Protein AF-A0AAP3EL13-F1 (afdb_monomer_lite)

Foldseek 3Di:
DDDDDDDDPPPCPVVVVVVVCVVQDVVQEDEDALVLQVDLASVLVNPNHPYYDHPPYDDDDDPSPSVCCVVVVHDDHHDYPPDDGDD

Structure (mmCIF, N/CA/C/O backbone):
data_AF-A0AAP3EL13-F1
#
_entry.id   AF-A0AAP3EL13-F1
#
loop_
_atom_site.group_PDB
_atom_site.id
_atom_site.type_symbol
_atom_site.label_atom_id
_atom_site.label_alt_id
_atom_site.label_comp_id
_atom_site.label_asym_id
_atom_site.label_entity_id
_atom_site.label_seq_id
_atom_site.pdbx_PDB_ins_code
_atom_site.Cartn_x
_atom_site.Cartn_y
_atom_site.Cartn_z
_atom_site.occupancy
_atom_site.B_iso_or_equiv
_atom_site.auth_seq_id
_atom_site.auth_comp_id
_atom_site.auth_asym_id
_atom_site.auth_atom_id
_atom_site.pdbx_PDB_model_num
ATOM 1 N N . LEU A 1 1 ? 3.947 -6.840 6.438 1.00 85.94 1 LEU A N 1
ATOM 2 C CA . LEU A 1 1 ? 4.985 -7.218 5.446 1.00 85.94 1 LEU A CA 1
ATOM 3 C C . LEU A 1 1 ? 5.082 -6.117 4.393 1.00 85.94 1 LEU A C 1
ATOM 5 O O . LEU A 1 1 ? 4.040 -5.643 3.962 1.00 85.94 1 LEU A O 1
ATOM 9 N N . PHE A 1 2 ? 6.291 -5.727 3.976 1.00 91.88 2 PHE A N 1
ATOM 10 C CA . PHE A 1 2 ? 6.534 -4.767 2.889 1.00 91.88 2 PHE A CA 1
ATOM 11 C C . PHE A 1 2 ? 7.549 -5.336 1.904 1.00 91.88 2 PHE A C 1
ATOM 13 O O . PHE A 1 2 ? 8.547 -5.915 2.331 1.00 91.88 2 PHE A O 1
ATOM 20 N N . LEU A 1 3 ? 7.293 -5.170 0.607 1.00 91.88 3 LEU A N 1
ATOM 21 C CA . LEU A 1 3 ? 8.179 -5.618 -0.462 1.00 91.88 3 LEU A CA 1
ATOM 22 C C . LEU A 1 3 ? 8.409 -4.463 -1.436 1.00 91.88 3 LEU A C 1
ATOM 24 O O . LEU A 1 3 ? 7.510 -4.093 -2.189 1.00 91.88 3 LEU A O 1
ATOM 28 N N . GLU A 1 4 ? 9.622 -3.919 -1.434 1.00 91.00 4 GLU A N 1
ATOM 29 C CA . GLU A 1 4 ? 10.061 -2.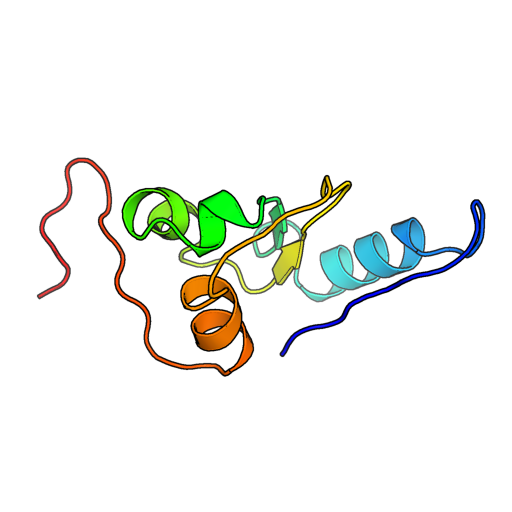962 -2.444 1.00 91.00 4 GLU A CA 1
ATOM 30 C C . GLU A 1 4 ? 10.724 -3.722 -3.595 1.00 91.00 4 GLU A C 1
ATOM 32 O O . GLU A 1 4 ? 11.793 -4.314 -3.441 1.00 91.00 4 GLU A O 1
ATOM 37 N N . VAL A 1 5 ? 10.076 -3.736 -4.759 1.00 91.00 5 VAL A N 1
ATOM 38 C CA . VAL A 1 5 ? 10.589 -4.433 -5.941 1.00 91.00 5 VAL A CA 1
ATOM 39 C C . VAL A 1 5 ? 11.176 -3.410 -6.907 1.00 91.00 5 VAL A C 1
ATOM 41 O O . VAL A 1 5 ? 10.447 -2.704 -7.601 1.00 91.00 5 VAL A O 1
ATOM 44 N 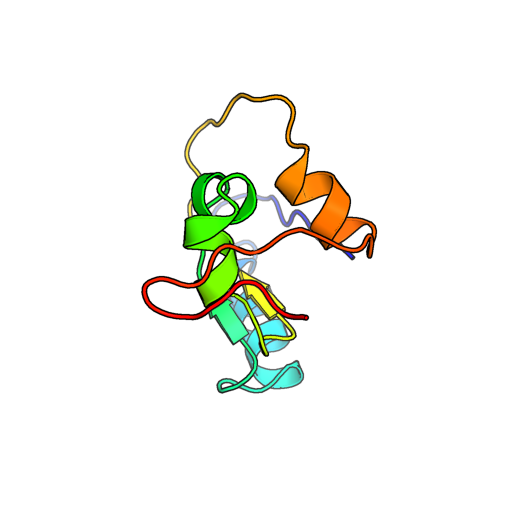N . THR A 1 6 ? 12.504 -3.346 -6.982 1.00 89.88 6 THR A N 1
ATOM 45 C CA . THR A 1 6 ? 13.238 -2.409 -7.846 1.00 89.88 6 THR A CA 1
ATOM 46 C C . THR A 1 6 ? 13.969 -3.135 -8.976 1.00 89.88 6 THR A C 1
ATOM 48 O O . THR A 1 6 ? 14.241 -4.333 -8.912 1.00 89.88 6 THR A O 1
ATOM 51 N N . GLY A 1 7 ? 14.246 -2.427 -10.074 1.00 90.44 7 GLY A N 1
ATOM 52 C CA . GLY A 1 7 ? 15.015 -2.971 -11.195 1.00 90.44 7 GLY A CA 1
ATOM 53 C C . GLY A 1 7 ? 14.775 -2.238 -12.520 1.00 90.44 7 GLY A C 1
ATOM 54 O O . GLY A 1 7 ? 13.827 -1.454 -12.618 1.00 90.44 7 GLY A O 1
ATOM 55 N N . PRO A 1 8 ? 15.584 -2.506 -13.560 1.00 92.06 8 PRO A N 1
ATOM 56 C CA . PRO A 1 8 ? 15.440 -1.894 -14.884 1.00 92.06 8 PRO A CA 1
ATOM 57 C C . PRO A 1 8 ? 14.084 -2.170 -15.556 1.00 92.06 8 PRO A C 1
ATOM 59 O O . PRO A 1 8 ? 13.349 -3.085 -15.173 1.00 92.06 8 PRO A O 1
ATOM 62 N N . GLY A 1 9 ? 13.737 -1.395 -16.586 1.00 90.94 9 GLY A N 1
ATOM 63 C CA . GLY A 1 9 ? 12.580 -1.692 -17.440 1.00 90.94 9 GLY A CA 1
ATOM 64 C C . GLY A 1 9 ? 12.656 -3.113 -18.016 1.00 90.94 9 GLY A C 1
ATOM 65 O O . GLY A 1 9 ? 13.737 -3.589 -18.347 1.00 90.94 9 GLY A O 1
ATOM 66 N N . GLY A 1 10 ? 11.521 -3.814 -18.086 1.00 91.44 10 GLY A N 1
ATOM 67 C CA . GLY A 1 10 ? 11.468 -5.196 -18.586 1.00 91.44 10 GLY A CA 1
ATOM 68 C C . GLY A 1 10 ? 11.899 -6.284 -17.592 1.00 91.44 10 GLY A C 1
ATOM 69 O O . GLY A 1 10 ? 11.858 -7.458 -17.936 1.00 91.44 10 GLY A O 1
ATOM 70 N N . SER A 1 11 ? 12.242 -5.945 -16.343 1.00 92.50 11 SER A N 1
ATOM 71 C CA . SER A 1 11 ? 12.675 -6.925 -15.329 1.00 92.50 11 SER A CA 1
ATOM 72 C C . SER A 1 11 ? 11.547 -7.758 -14.688 1.00 92.50 11 SER A C 1
ATOM 74 O O . SER A 1 11 ? 11.778 -8.421 -13.684 1.00 92.50 11 SER A O 1
ATOM 76 N N . GLY A 1 12 ? 10.312 -7.683 -15.199 1.00 92.50 12 GLY A N 1
ATOM 77 C CA . GLY A 1 12 ? 9.181 -8.477 -14.696 1.00 92.50 12 GLY A CA 1
ATOM 78 C C . GLY A 1 12 ? 8.506 -7.974 -13.410 1.00 92.50 12 GLY A C 1
ATOM 79 O O . GLY A 1 12 ? 7.676 -8.683 -12.856 1.00 92.50 12 GLY A O 1
ATOM 80 N N . LYS A 1 13 ? 8.794 -6.753 -12.934 1.00 93.44 13 LYS A N 1
ATOM 81 C CA . LYS A 1 13 ? 8.176 -6.189 -11.708 1.00 93.44 13 LYS A CA 1
ATOM 82 C C . LYS A 1 13 ? 6.650 -6.154 -11.767 1.00 93.44 13 LYS A C 1
ATOM 84 O O . LYS A 1 13 ? 5.988 -6.540 -10.810 1.00 93.44 13 LYS A O 1
ATOM 89 N N . SER A 1 14 ? 6.104 -5.721 -12.903 1.00 92.12 14 SER A N 1
ATOM 90 C CA . SER A 1 14 ? 4.656 -5.668 -13.110 1.00 92.12 14 SER A CA 1
ATOM 91 C C . SER A 1 14 ? 4.038 -7.065 -13.076 1.00 92.12 14 SER A C 1
ATOM 93 O O . SER A 1 14 ? 2.997 -7.240 -12.459 1.00 92.12 14 SER A O 1
ATOM 95 N N . ILE A 1 15 ? 4.732 -8.065 -13.634 1.00 95.25 15 ILE A N 1
ATOM 96 C CA . ILE A 1 15 ? 4.305 -9.470 -13.590 1.00 95.25 15 ILE A CA 1
ATOM 97 C C . ILE A 1 15 ? 4.313 -9.998 -12.153 1.00 95.25 15 ILE A C 1
ATOM 99 O O . ILE A 1 15 ? 3.376 -10.671 -11.744 1.00 95.25 15 ILE A O 1
ATOM 103 N N . LEU A 1 16 ? 5.327 -9.661 -11.349 1.00 94.69 16 LEU A N 1
ATOM 104 C CA . LEU A 1 16 ? 5.343 -10.024 -9.929 1.00 94.69 16 LEU A CA 1
ATOM 105 C C . LEU A 1 16 ? 4.151 -9.408 -9.184 1.00 94.69 16 LEU A C 1
ATOM 107 O O . LEU A 1 16 ? 3.474 -10.111 -8.436 1.00 94.69 16 LEU A O 1
ATOM 111 N N . ALA A 1 17 ? 3.872 -8.120 -9.401 1.00 93.56 17 ALA A N 1
ATOM 112 C CA . ALA A 1 17 ? 2.729 -7.447 -8.785 1.00 93.56 17 ALA A CA 1
ATOM 113 C C . ALA A 1 17 ? 1.384 -8.058 -9.220 1.00 93.56 17 ALA A C 1
ATOM 115 O O . ALA A 1 17 ? 0.455 -8.153 -8.417 1.00 93.56 17 ALA A O 1
ATOM 116 N N . GLU A 1 18 ? 1.283 -8.499 -10.472 1.00 94.94 18 GLU A N 1
ATOM 117 C CA . GLU A 1 18 ? 0.112 -9.188 -11.013 1.00 94.94 18 GLU A CA 1
ATOM 118 C C . GLU A 1 18 ? -0.072 -10.575 -10.384 1.00 94.94 18 GLU A C 1
ATOM 120 O O . GLU A 1 18 ? -1.146 -10.869 -9.869 1.00 94.94 18 GLU A O 1
ATOM 125 N N . ILE A 1 19 ? 0.99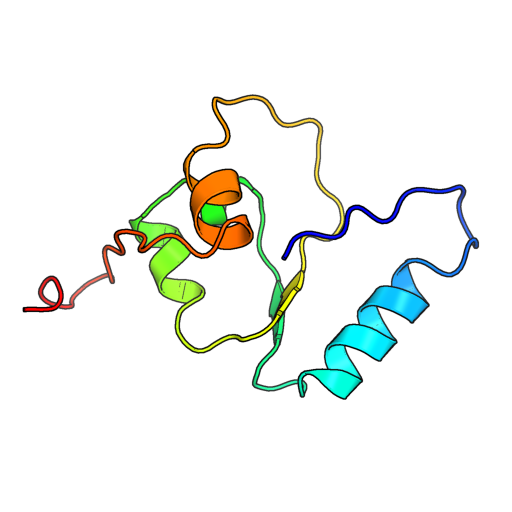2 -11.379 -10.287 1.00 96.06 19 ILE A N 1
ATOM 126 C CA . ILE A 1 19 ? 0.955 -12.677 -9.595 1.00 96.06 19 ILE A CA 1
ATOM 127 C C . ILE A 1 19 ? 0.556 -12.496 -8.125 1.00 96.06 19 ILE A C 1
ATOM 129 O O . ILE A 1 19 ? -0.285 -13.236 -7.621 1.00 96.06 19 ILE A O 1
ATOM 133 N N . ALA A 1 20 ? 1.111 -11.497 -7.432 1.00 95.81 20 ALA A N 1
ATOM 134 C CA . ALA A 1 20 ? 0.732 -11.199 -6.052 1.00 95.81 20 ALA A CA 1
ATOM 135 C C . ALA A 1 20 ? -0.759 -10.837 -5.933 1.00 95.81 20 ALA A C 1
ATOM 137 O O . ALA A 1 20 ? -1.426 -11.288 -5.004 1.00 95.81 20 ALA A O 1
ATOM 138 N N . THR A 1 21 ? -1.289 -10.077 -6.898 1.00 96.44 21 THR A N 1
ATOM 139 C CA . THR A 1 21 ? -2.719 -9.732 -6.980 1.00 96.44 21 THR A CA 1
ATOM 140 C C . THR A 1 21 ? -3.575 -10.983 -7.163 1.00 96.44 21 THR A C 1
ATOM 142 O O . THR A 1 21 ? -4.538 -11.173 -6.428 1.00 96.44 21 THR A O 1
ATOM 145 N N . MET A 1 22 ? -3.189 -11.881 -8.074 1.00 96.69 22 MET A N 1
ATOM 146 C CA . MET A 1 22 ? -3.895 -13.148 -8.292 1.00 96.69 22 MET A CA 1
ATOM 147 C C . MET A 1 22 ? -3.902 -14.036 -7.043 1.00 96.69 22 MET A C 1
ATOM 149 O O . MET A 1 22 ? -4.909 -14.672 -6.748 1.00 96.69 22 MET A O 1
ATOM 153 N N . LEU A 1 23 ? -2.790 -14.079 -6.302 1.00 96.56 23 LEU A N 1
ATOM 154 C CA . LEU A 1 23 ? -2.679 -14.873 -5.076 1.00 96.56 23 LEU A CA 1
ATOM 155 C C . LEU A 1 23 ? -3.496 -14.290 -3.916 1.00 96.56 23 LEU A C 1
ATOM 157 O O . LEU A 1 23 ? -4.065 -15.051 -3.139 1.00 96.56 23 LEU A O 1
ATOM 161 N N . ALA A 1 24 ? -3.555 -12.962 -3.792 1.00 95.62 24 ALA A N 1
ATOM 162 C CA . ALA A 1 24 ? -4.389 -12.288 -2.796 1.00 95.62 24 ALA A CA 1
ATOM 163 C C . ALA A 1 24 ? -5.891 -12.374 -3.139 1.00 95.62 24 ALA A C 1
ATOM 165 O O . ALA A 1 24 ? -6.739 -12.394 -2.244 1.00 95.62 24 ALA A O 1
ATOM 166 N N . GLY A 1 25 ? -6.209 -12.460 -4.433 1.00 96.94 25 GLY A N 1
ATOM 167 C CA . GLY A 1 25 ? -7.547 -12.295 -4.987 1.00 96.94 25 GLY A CA 1
ATOM 168 C C . GLY A 1 25 ? -7.788 -10.839 -5.383 1.00 96.94 25 GLY A C 1
ATOM 169 O O . GLY A 1 25 ? -7.444 -9.926 -4.633 1.00 96.94 25 GLY A O 1
ATOM 170 N N . GLU A 1 26 ? -8.388 -10.622 -6.557 1.00 93.38 26 GLU A N 1
ATOM 171 C CA . GLU A 1 26 ? -8.612 -9.276 -7.107 1.00 93.38 26 GLU A CA 1
ATOM 172 C C . GLU A 1 26 ? -9.449 -8.398 -6.167 1.00 93.38 26 GLU A C 1
ATOM 174 O O . GLU A 1 26 ? -9.098 -7.243 -5.942 1.00 93.38 26 GLU A O 1
ATOM 179 N N . ASP A 1 27 ? -10.470 -8.972 -5.524 1.00 94.69 27 ASP A N 1
ATOM 180 C CA . ASP A 1 27 ? -11.326 -8.266 -4.561 1.00 94.69 27 ASP A CA 1
ATOM 181 C C . ASP A 1 27 ? -10.616 -7.931 -3.236 1.00 94.69 27 ASP A C 1
ATOM 183 O O . ASP A 1 27 ? -11.066 -7.066 -2.489 1.00 94.69 27 ASP A O 1
ATOM 187 N N . ASN A 1 28 ? -9.491 -8.592 -2.938 1.00 95.62 28 ASN A N 1
ATOM 188 C CA . ASN A 1 28 ? -8.697 -8.357 -1.729 1.00 95.62 28 ASN A CA 1
ATOM 189 C C . ASN A 1 28 ? -7.431 -7.536 -2.007 1.00 95.62 28 ASN A C 1
ATOM 191 O O . ASN A 1 28 ? -6.589 -7.398 -1.108 1.00 95.62 28 ASN A O 1
ATOM 195 N N . ALA A 1 29 ? -7.282 -6.998 -3.219 1.00 96.44 29 ALA A N 1
ATOM 196 C CA . ALA A 1 29 ? -6.158 -6.171 -3.624 1.00 96.44 29 ALA A CA 1
ATOM 197 C C . ALA A 1 29 ? -6.614 -4.760 -4.015 1.00 96.44 29 ALA A C 1
ATOM 199 O O . ALA A 1 29 ? -7.595 -4.576 -4.728 1.00 96.44 29 ALA A O 1
ATOM 200 N N . THR A 1 30 ? -5.860 -3.747 -3.595 1.00 96.31 30 THR A N 1
ATOM 201 C CA . THR A 1 30 ? -6.122 -2.349 -3.960 1.00 96.31 30 THR A CA 1
ATOM 202 C C . THR A 1 30 ? -4.836 -1.613 -4.320 1.00 96.31 30 THR A C 1
ATOM 204 O O . THR A 1 30 ? -3.736 -2.068 -4.000 1.00 96.31 30 THR A O 1
ATOM 207 N N . SER A 1 31 ? -4.965 -0.477 -5.007 1.00 95.06 31 SER A N 1
ATOM 208 C CA . SER A 1 31 ? -3.849 0.428 -5.306 1.00 95.06 31 SER A CA 1
ATOM 209 C C . SER A 1 31 ? -3.963 1.704 -4.480 1.00 95.06 31 SER A C 1
ATOM 211 O O . SER A 1 31 ? -5.060 2.221 -4.287 1.00 95.06 31 SER A O 1
ATOM 213 N N . ALA A 1 32 ? -2.831 2.219 -4.014 1.00 94.69 32 ALA A N 1
ATOM 214 C CA . ALA A 1 32 ? -2.757 3.422 -3.195 1.00 94.69 32 ALA A CA 1
ATOM 215 C C . ALA A 1 32 ? -1.460 4.198 -3.471 1.00 94.69 32 ALA A C 1
ATOM 217 O O . ALA A 1 32 ? -0.575 3.716 -4.182 1.00 94.69 32 ALA A O 1
ATOM 218 N N . THR A 1 33 ? -1.337 5.386 -2.884 1.00 93.12 33 THR A N 1
ATOM 219 C CA . THR A 1 33 ? -0.067 6.121 -2.800 1.00 93.12 33 THR A CA 1
ATOM 220 C C . THR A 1 33 ? 0.453 6.129 -1.365 1.00 93.12 33 THR A C 1
ATOM 222 O O . THR A 1 33 ? -0.252 5.721 -0.435 1.00 93.12 33 THR A O 1
ATOM 225 N N . ILE A 1 34 ? 1.690 6.590 -1.158 1.00 92.31 34 ILE A N 1
ATOM 226 C CA . ILE A 1 34 ? 2.227 6.755 0.200 1.00 92.31 34 ILE A CA 1
ATOM 227 C C . ILE A 1 34 ? 1.369 7.747 1.006 1.00 92.31 34 ILE A C 1
ATOM 229 O O . ILE A 1 34 ? 1.088 7.496 2.174 1.00 92.31 34 ILE A O 1
ATOM 233 N N . GLU A 1 35 ? 0.857 8.815 0.393 1.00 91.81 35 GLU A N 1
ATOM 234 C CA . GLU A 1 35 ? -0.024 9.791 1.054 1.00 91.81 35 GLU A CA 1
ATOM 235 C C . GLU A 1 35 ? -1.300 9.143 1.607 1.00 91.81 35 GLU A C 1
ATOM 237 O O . GLU A 1 35 ? -1.695 9.428 2.742 1.00 91.81 35 GLU A O 1
ATOM 242 N N . THR A 1 36 ? -1.887 8.204 0.858 1.00 93.62 36 THR A N 1
ATOM 243 C CA . THR A 1 36 ? -3.052 7.431 1.309 1.00 93.62 36 THR A CA 1
ATOM 244 C C . THR A 1 36 ? -2.745 6.637 2.580 1.00 93.62 36 THR A C 1
ATOM 246 O O . THR A 1 36 ? -3.601 6.507 3.454 1.00 93.62 36 THR A O 1
ATOM 249 N N . LEU A 1 37 ? -1.520 6.117 2.713 1.00 93.25 37 LEU A N 1
ATOM 250 C CA . LEU A 1 37 ? -1.088 5.378 3.901 1.00 93.25 37 LEU A CA 1
ATOM 251 C C . LEU A 1 37 ? -0.828 6.294 5.095 1.00 93.25 37 LEU A C 1
ATOM 253 O O . LEU A 1 37 ? -1.052 5.875 6.232 1.00 93.25 37 LEU A O 1
ATOM 257 N N . GLU A 1 38 ? -0.379 7.525 4.867 1.00 92.88 38 GLU A N 1
ATOM 258 C CA . GLU A 1 38 ? -0.050 8.486 5.925 1.00 92.88 38 GLU A CA 1
ATOM 259 C C . GLU A 1 38 ? -1.282 9.217 6.479 1.00 92.88 38 GLU A C 1
ATOM 261 O O . GLU A 1 38 ? -1.330 9.532 7.667 1.00 92.88 38 GLU A O 1
ATOM 266 N N . SER A 1 39 ? -2.316 9.427 5.664 1.00 92.81 39 SER A N 1
ATOM 267 C CA . SER A 1 39 ? -3.556 10.094 6.073 1.00 92.81 39 SER A CA 1
ATOM 268 C C . SER A 1 39 ? -4.552 9.107 6.705 1.00 92.81 39 SER A C 1
ATOM 270 O O . SER A 1 39 ? -5.073 8.249 5.995 1.00 92.81 39 SER A O 1
ATOM 272 N N . PRO A 1 40 ? -4.925 9.228 8.002 1.00 91.81 40 PRO A N 1
ATOM 273 C CA . PRO A 1 40 ? -5.914 8.337 8.631 1.00 91.81 40 PRO A CA 1
ATOM 274 C C . PRO A 1 40 ? -7.261 8.307 7.900 1.00 91.81 40 PRO A C 1
ATOM 276 O O . PRO A 1 40 ? -7.964 7.296 7.895 1.00 91.81 40 PRO A O 1
ATOM 279 N N . ARG A 1 41 ? -7.615 9.422 7.262 1.00 90.88 41 ARG A N 1
ATOM 280 C CA . ARG A 1 41 ? -8.856 9.566 6.509 1.00 90.88 41 ARG A CA 1
ATOM 281 C C . ARG A 1 41 ? -8.818 8.837 5.172 1.00 90.88 41 ARG A C 1
ATOM 283 O O . ARG A 1 41 ? -9.798 8.199 4.803 1.00 90.88 41 ARG A O 1
ATOM 290 N N . GLU A 1 42 ? -7.709 8.924 4.445 1.00 93.69 42 GLU A N 1
ATOM 291 C CA . GLU A 1 42 ? -7.554 8.211 3.170 1.00 93.69 42 GLU A CA 1
ATOM 292 C C . GLU A 1 42 ? -7.301 6.719 3.396 1.00 93.69 42 GLU A C 1
ATOM 294 O O . GLU A 1 42 ? -7.870 5.883 2.696 1.00 93.69 42 GLU A O 1
ATOM 299 N N . ARG A 1 43 ? -6.563 6.376 4.458 1.00 94.00 43 ARG A N 1
ATOM 300 C CA . ARG A 1 43 ? -6.310 5.001 4.905 1.00 94.00 43 ARG A CA 1
ATOM 301 C C . ARG A 1 43 ? -7.592 4.214 5.162 1.00 94.00 43 ARG A C 1
ATOM 303 O O . ARG A 1 43 ? -7.596 2.998 4.999 1.00 94.00 43 ARG A O 1
ATOM 310 N N . ALA A 1 44 ? -8.692 4.880 5.515 1.00 92.88 44 ALA A N 1
ATOM 311 C CA . ALA A 1 44 ? -9.987 4.226 5.676 1.00 92.88 44 ALA A CA 1
ATOM 312 C C . ALA A 1 44 ? -10.442 3.480 4.403 1.00 92.88 44 ALA A C 1
ATOM 314 O O . ALA A 1 44 ? -11.138 2.474 4.509 1.00 92.88 44 ALA A O 1
ATOM 315 N N . ALA A 1 45 ? -10.011 3.915 3.212 1.00 92.62 45 ALA A N 1
ATOM 316 C CA . ALA A 1 45 ? -10.297 3.232 1.949 1.00 92.62 45 ALA A CA 1
ATOM 317 C C . ALA A 1 45 ? -9.545 1.897 1.781 1.00 92.62 45 ALA A C 1
ATOM 319 O O . ALA A 1 45 ? -9.854 1.138 0.869 1.00 92.62 45 ALA A O 1
ATOM 320 N N . LEU A 1 46 ? -8.565 1.605 2.642 1.00 94.25 46 LEU A N 1
ATOM 321 C CA . LEU A 1 46 ? -7.734 0.398 2.582 1.00 94.25 46 LEU A CA 1
ATOM 322 C C . LEU A 1 46 ? -8.259 -0.732 3.480 1.00 94.25 46 LEU A C 1
ATOM 324 O O . LEU A 1 46 ? -7.701 -1.829 3.486 1.00 94.25 46 LEU A O 1
ATOM 328 N N . ILE A 1 47 ? -9.321 -0.476 4.247 1.00 92.38 47 ILE A N 1
ATOM 329 C CA . ILE A 1 47 ? -9.927 -1.464 5.142 1.00 92.38 47 ILE A CA 1
ATOM 330 C C . ILE A 1 47 ? -10.471 -2.639 4.323 1.00 92.38 47 ILE A C 1
ATOM 332 O O . ILE A 1 47 ? -11.166 -2.449 3.330 1.00 92.38 47 ILE A O 1
ATOM 336 N N . GLY A 1 48 ? -10.183 -3.859 4.782 1.00 91.38 48 GLY A N 1
ATOM 337 C CA . GLY A 1 48 ? -10.670 -5.096 4.167 1.00 91.38 48 GLY A CA 1
ATOM 338 C C . GLY A 1 48 ? -9.776 -5.650 3.058 1.00 91.38 48 GLY A C 1
ATOM 339 O O . GLY A 1 48 ? -9.940 -6.809 2.690 1.00 91.38 48 GLY A O 1
ATOM 340 N N . PHE A 1 49 ? -8.791 -4.886 2.580 1.00 95.44 49 PHE A N 1
ATOM 341 C CA . PHE A 1 49 ? -7.822 -5.378 1.604 1.00 95.44 49 PHE A CA 1
ATOM 342 C C . PHE A 1 49 ? -6.646 -6.081 2.290 1.00 95.44 49 PHE A C 1
ATOM 344 O O . PHE A 1 49 ? -6.134 -5.636 3.317 1.00 95.44 49 PHE A O 1
ATOM 351 N N . SER A 1 50 ? -6.197 -7.182 1.691 1.00 93.44 50 SER A N 1
ATOM 352 C CA . SER A 1 50 ? -5.040 -7.962 2.150 1.00 93.44 50 SER A CA 1
ATOM 353 C C . SER A 1 50 ? -3.742 -7.582 1.431 1.00 93.44 50 SER A C 1
ATOM 355 O O . SER A 1 50 ? -2.652 -7.788 1.965 1.00 93.44 50 SER A O 1
ATOM 357 N N . LEU A 1 51 ? -3.857 -7.000 0.232 1.00 96.06 51 LEU A N 1
ATOM 358 C CA . LEU A 1 51 ? -2.743 -6.533 -0.581 1.00 96.06 51 LEU A CA 1
ATOM 359 C C . LEU A 1 51 ? -2.956 -5.070 -0.976 1.00 96.06 51 LEU A C 1
ATOM 361 O O . LEU A 1 51 ? -3.956 -4.719 -1.598 1.00 96.06 51 LEU A O 1
ATOM 365 N N . ILE A 1 52 ? -1.970 -4.229 -0.673 1.00 96.38 52 ILE A N 1
ATOM 366 C CA . ILE A 1 52 ? -1.926 -2.836 -1.119 1.00 96.38 52 ILE A CA 1
ATOM 367 C C . ILE A 1 52 ? -0.746 -2.688 -2.075 1.00 96.38 52 ILE A C 1
ATOM 369 O O . ILE A 1 52 ? 0.396 -2.991 -1.729 1.00 96.38 52 ILE A O 1
ATOM 373 N N . ARG A 1 53 ? -1.026 -2.228 -3.291 1.00 95.31 53 ARG A N 1
ATOM 374 C CA . ARG A 1 53 ? -0.035 -1.959 -4.331 1.00 95.31 53 ARG A CA 1
ATOM 375 C C . ARG A 1 53 ? 0.263 -0.471 -4.376 1.00 95.31 53 ARG A C 1
ATOM 377 O O . ARG A 1 53 ? -0.655 0.339 -4.421 1.00 95.31 53 ARG A O 1
ATOM 384 N N . LEU A 1 54 ? 1.544 -0.131 -4.447 1.00 94.31 54 LEU A N 1
ATOM 385 C CA . LEU A 1 54 ? 2.015 1.243 -4.617 1.00 94.31 54 LEU A CA 1
ATOM 386 C C . LEU A 1 54 ? 2.731 1.371 -5.975 1.00 94.31 54 LEU A C 1
ATOM 388 O O . LEU A 1 54 ? 3.963 1.388 -6.014 1.00 94.31 54 LEU A O 1
ATOM 392 N N . PRO A 1 55 ? 2.002 1.346 -7.110 1.00 90.75 55 PRO A N 1
ATOM 393 C CA . PRO A 1 55 ? 2.615 1.536 -8.423 1.00 90.75 55 PRO A CA 1
ATOM 394 C C . PRO A 1 55 ? 3.112 2.979 -8.576 1.00 90.75 55 PRO A C 1
ATOM 396 O O . PRO A 1 55 ? 2.536 3.889 -7.988 1.00 90.75 55 PRO A O 1
ATOM 399 N N . ASP A 1 56 ? 4.171 3.177 -9.364 1.00 80.69 56 ASP A N 1
ATOM 400 C CA . ASP A 1 56 ? 4.616 4.490 -9.858 1.00 80.69 56 ASP A CA 1
ATOM 401 C C . ASP A 1 56 ? 4.670 5.601 -8.794 1.00 80.69 56 ASP A C 1
ATOM 403 O O . ASP A 1 56 ? 4.069 6.664 -8.935 1.00 80.69 56 ASP A O 1
ATOM 407 N N . GLN A 1 57 ? 5.397 5.348 -7.703 1.00 78.69 57 GLN A N 1
ATOM 408 C CA . GLN A 1 57 ? 5.596 6.354 -6.662 1.00 78.69 57 GLN A CA 1
ATOM 409 C C . GLN A 1 57 ? 6.609 7.407 -7.121 1.00 78.69 57 GLN A C 1
ATOM 411 O O . GLN A 1 57 ? 7.744 7.086 -7.488 1.00 78.69 57 GLN A O 1
ATOM 416 N N . GLU A 1 58 ? 6.210 8.676 -7.065 1.00 80.38 58 GLU A N 1
ATOM 417 C CA . GLU A 1 58 ? 7.152 9.784 -7.178 1.00 80.38 58 GLU A CA 1
ATOM 418 C C . GLU A 1 58 ? 8.092 9.817 -5.964 1.00 80.38 58 GLU A C 1
ATOM 420 O O . GLU A 1 58 ? 7.887 9.140 -4.953 1.00 80.38 58 GLU A O 1
ATOM 425 N N . LYS A 1 59 ? 9.164 10.614 -6.055 1.00 82.06 59 LYS A N 1
ATOM 426 C CA . LYS A 1 59 ? 10.032 10.840 -4.897 1.00 82.06 59 LYS A CA 1
ATOM 427 C C . LYS A 1 59 ? 9.202 11.427 -3.761 1.00 82.06 59 LYS A C 1
ATOM 429 O O . LYS A 1 59 ? 8.744 12.561 -3.850 1.00 82.06 59 LYS A O 1
ATOM 434 N N . TRP A 1 60 ? 9.095 10.667 -2.683 1.00 83.31 60 TRP A N 1
ATOM 435 C CA . TRP A 1 60 ? 8.338 11.039 -1.503 1.00 83.31 60 TRP A CA 1
ATOM 436 C C . TRP A 1 60 ? 9.262 11.292 -0.306 1.00 83.31 60 TRP A C 1
ATOM 438 O O . TRP A 1 60 ? 10.299 10.640 -0.160 1.00 83.31 60 TRP A O 1
ATOM 448 N N . SER A 1 61 ? 8.887 12.237 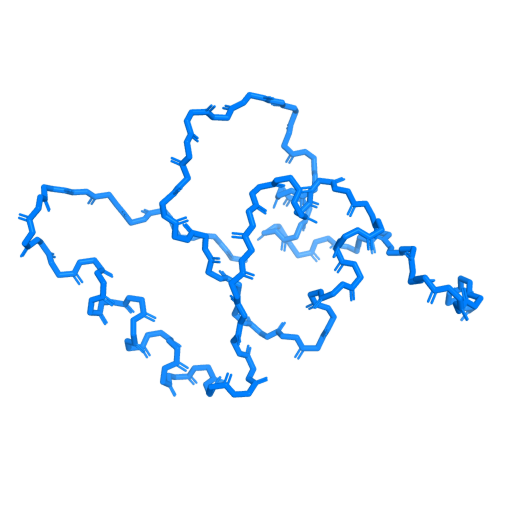0.559 1.00 84.06 61 SER A N 1
ATOM 449 C CA . SER A 1 61 ? 9.576 12.504 1.825 1.00 84.06 61 SER A CA 1
ATOM 450 C C . SER A 1 61 ? 8.582 12.731 2.959 1.00 84.06 61 SER A C 1
ATOM 452 O O . SER A 1 61 ? 7.660 13.532 2.818 1.00 84.06 61 SER A O 1
ATOM 454 N N . GLY A 1 62 ? 8.837 12.107 4.102 1.00 85.88 62 GLY A N 1
ATOM 455 C CA . GLY A 1 62 ? 8.063 12.241 5.331 1.00 85.88 62 GLY A CA 1
ATOM 456 C C . GLY A 1 62 ? 8.609 11.295 6.400 1.00 85.88 62 GLY A C 1
ATOM 457 O O . GLY A 1 62 ? 9.612 10.612 6.180 1.00 85.88 62 GLY A O 1
ATOM 458 N N . ASP A 1 63 ? 7.974 11.254 7.570 1.00 87.62 63 ASP A N 1
ATOM 459 C CA . ASP A 1 63 ? 8.379 10.351 8.656 1.00 87.62 63 ASP A CA 1
ATOM 460 C C . ASP A 1 63 ? 8.012 8.877 8.383 1.00 87.62 63 ASP A C 1
ATOM 462 O O . ASP A 1 63 ? 8.628 7.965 8.953 1.00 87.62 63 ASP A O 1
ATOM 466 N N . GLY A 1 64 ? 7.062 8.647 7.470 1.00 89.94 64 GLY A N 1
ATOM 467 C CA . GLY A 1 64 ? 6.596 7.336 7.026 1.00 89.94 64 GLY A CA 1
ATOM 468 C C . GLY A 1 64 ? 5.899 6.572 8.143 1.00 89.94 64 GLY A C 1
ATOM 469 O O . GLY A 1 64 ? 6.018 5.347 8.199 1.00 89.94 64 GLY A O 1
ATOM 470 N N . ALA A 1 65 ? 5.293 7.278 9.101 1.00 91.62 65 ALA A N 1
ATOM 471 C CA . ALA A 1 65 ? 4.712 6.668 10.287 1.00 91.62 65 ALA A CA 1
ATOM 472 C C . ALA A 1 65 ? 3.565 5.715 9.923 1.00 91.62 65 ALA A C 1
ATOM 474 O O . ALA A 1 65 ? 3.513 4.594 10.433 1.00 91.62 65 ALA A O 1
ATOM 475 N N . GLY A 1 66 ? 2.688 6.124 9.003 1.00 92.12 66 GLY A N 1
ATOM 476 C CA . GLY A 1 66 ? 1.589 5.303 8.504 1.00 92.12 66 GLY A CA 1
ATOM 477 C C . GLY A 1 66 ? 2.076 4.063 7.759 1.00 92.12 66 GLY A C 1
ATOM 478 O O . GLY A 1 66 ? 1.668 2.947 8.084 1.00 92.12 66 GLY A O 1
ATOM 479 N N . LEU A 1 67 ? 2.999 4.239 6.810 1.00 92.38 67 LEU A N 1
ATOM 480 C CA . LEU A 1 67 ? 3.623 3.147 6.065 1.00 92.38 67 LEU A CA 1
ATOM 481 C C . LEU A 1 67 ? 4.299 2.144 7.010 1.00 92.38 67 LEU A C 1
ATOM 483 O O . LEU A 1 67 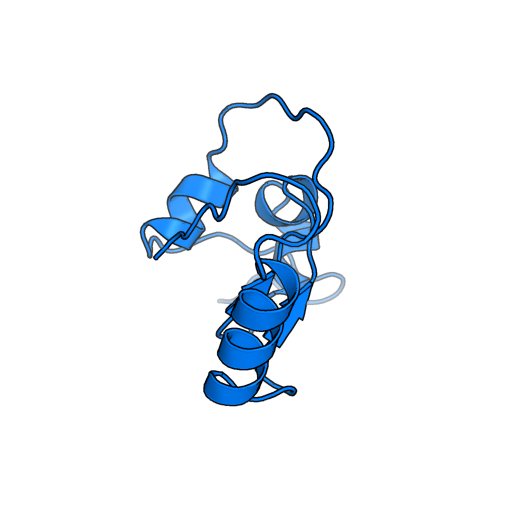? 4.080 0.938 6.881 1.00 92.38 67 LEU A O 1
ATOM 487 N N . LYS A 1 68 ? 5.094 2.617 7.980 1.00 92.62 68 LYS A N 1
ATOM 488 C CA . LYS A 1 68 ? 5.777 1.760 8.965 1.00 92.62 68 LYS A CA 1
ATOM 489 C C . LYS A 1 68 ? 4.787 0.974 9.814 1.00 92.62 68 LYS A C 1
ATOM 491 O O . LYS A 1 68 ? 4.960 -0.231 9.946 1.00 92.62 68 LYS A O 1
ATOM 496 N N . ALA A 1 69 ? 3.745 1.621 10.331 1.00 93.50 69 ALA A N 1
ATOM 497 C CA . ALA A 1 69 ? 2.753 0.959 11.171 1.00 93.50 69 ALA A CA 1
ATOM 498 C C . ALA A 1 69 ? 1.993 -0.136 10.399 1.00 93.50 69 ALA A C 1
ATOM 500 O O . ALA A 1 69 ? 1.941 -1.286 10.834 1.00 93.50 69 ALA A O 1
ATOM 501 N N . ILE A 1 70 ? 1.494 0.174 9.194 1.00 93.19 70 ILE A N 1
ATOM 502 C CA . ILE A 1 70 ? 0.774 -0.796 8.346 1.00 93.19 70 ILE A CA 1
ATOM 503 C C . ILE A 1 70 ? 1.674 -1.983 7.994 1.00 93.19 70 ILE A C 1
ATOM 505 O O . ILE A 1 70 ? 1.277 -3.144 8.086 1.00 93.19 70 ILE A O 1
ATOM 509 N N . THR A 1 71 ? 2.909 -1.704 7.585 1.00 91.75 71 THR A N 1
ATOM 510 C CA . THR A 1 71 ? 3.831 -2.753 7.141 1.00 91.75 71 THR A CA 1
ATOM 511 C C . THR A 1 71 ? 4.425 -3.559 8.293 1.00 91.75 71 THR A C 1
ATOM 513 O O . THR A 1 71 ? 4.731 -4.741 8.093 1.00 91.75 71 THR A O 1
ATOM 516 N N . GLY A 1 72 ? 4.529 -2.959 9.479 1.00 91.00 72 GLY A N 1
ATOM 517 C CA . GLY A 1 72 ? 4.912 -3.591 10.740 1.00 91.00 72 GLY A CA 1
ATOM 518 C C . GLY A 1 72 ? 3.811 -4.456 11.358 1.00 91.00 72 GLY A C 1
ATOM 519 O O . GLY A 1 72 ? 4.122 -5.351 12.139 1.00 91.00 72 GLY A O 1
ATOM 520 N N . GLY A 1 73 ? 2.553 -4.265 10.946 1.00 88.00 73 GLY A N 1
ATOM 521 C CA . GLY A 1 73 ? 1.398 -4.968 11.511 1.00 88.00 73 GLY A CA 1
ATOM 522 C C . GLY A 1 73 ? 0.848 -4.316 12.782 1.00 88.00 73 GLY A C 1
ATOM 523 O O . GLY A 1 73 ? 0.117 -4.965 13.528 1.00 88.00 73 GLY A O 1
ATOM 524 N N . ASP A 1 74 ? 1.193 -3.051 13.024 1.00 91.75 74 ASP A N 1
ATOM 525 C CA . ASP A 1 74 ? 0.661 -2.271 14.134 1.00 91.75 74 ASP A CA 1
ATOM 526 C C . ASP A 1 74 ? -0.795 -1.871 13.867 1.00 91.75 74 ASP A C 1
ATOM 528 O O . ASP A 1 74 ? -1.224 -1.674 12.724 1.00 91.75 74 ASP A O 1
ATOM 532 N N . ALA A 1 75 ? -1.565 -1.693 14.942 1.00 89.31 75 ALA A N 1
ATOM 533 C CA . ALA A 1 75 ? -2.887 -1.095 14.837 1.00 89.31 75 ALA A CA 1
ATOM 534 C C . ALA A 1 75 ? -2.764 0.366 14.377 1.00 89.31 75 ALA A C 1
ATOM 536 O O . ALA A 1 75 ? -2.005 1.153 14.943 1.00 89.31 75 ALA A O 1
ATOM 537 N N . VAL A 1 76 ? -3.548 0.736 13.367 1.00 91.19 76 VAL A N 1
ATOM 538 C CA . VAL A 1 76 ? -3.545 2.075 12.773 1.00 91.19 76 VAL A CA 1
ATOM 539 C C . VAL A 1 76 ? -4.908 2.731 12.912 1.00 91.19 76 VAL A C 1
ATOM 541 O O . VAL A 1 76 ? -5.943 2.094 12.725 1.00 91.19 76 VAL A O 1
ATOM 544 N N . SER A 1 77 ? -4.917 4.026 13.222 1.00 89.81 77 SER A N 1
ATOM 545 C CA . SER A 1 77 ? -6.153 4.804 13.244 1.00 89.81 77 SER A CA 1
ATOM 546 C C . SER A 1 77 ? -6.701 4.995 11.830 1.00 89.81 77 SER A C 1
ATOM 548 O O . SER A 1 77 ? -5.948 5.157 10.864 1.00 89.81 77 SER A O 1
ATOM 550 N N . VAL A 1 78 ? -8.025 4.997 11.719 1.00 90.12 78 VAL A N 1
ATOM 551 C CA . VAL A 1 78 ? -8.762 5.291 10.488 1.00 90.12 78 VAL A CA 1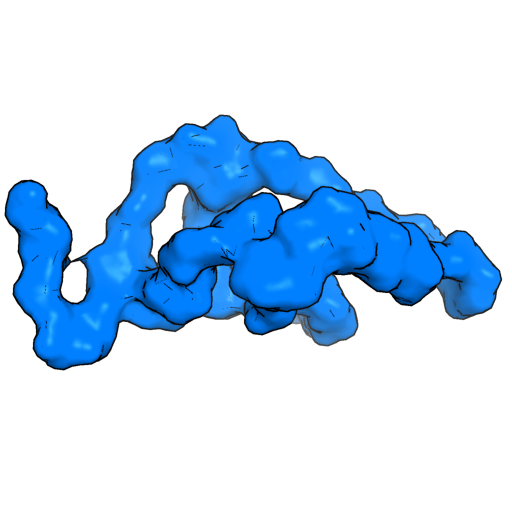
ATOM 552 C C . VAL A 1 78 ? -9.878 6.284 10.802 1.00 90.12 78 VAL A C 1
ATOM 554 O O . VAL A 1 78 ? -10.502 6.192 11.858 1.00 90.12 78 VAL A O 1
ATOM 557 N N . ASP A 1 79 ? -10.117 7.231 9.896 1.00 89.00 79 ASP A N 1
ATOM 558 C CA . ASP A 1 79 ? -11.181 8.242 10.002 1.00 89.00 79 ASP A CA 1
ATOM 559 C C . ASP A 1 79 ? -12.141 8.126 8.800 1.00 89.00 79 ASP A C 1
ATOM 561 O O . ASP A 1 79 ? -12.010 8.856 7.809 1.00 89.00 79 ASP A O 1
ATOM 565 N N . PRO A 1 80 ? -13.056 7.137 8.810 1.00 82.31 80 PRO A N 1
ATOM 566 C CA . PRO A 1 80 ? -13.997 6.925 7.718 1.00 82.31 80 PRO A CA 1
ATOM 567 C C . PRO A 1 80 ? -14.960 8.111 7.567 1.00 82.31 80 PRO A C 1
ATOM 569 O O . PRO A 1 80 ? -15.675 8.508 8.486 1.00 82.31 80 PRO A O 1
ATOM 572 N N . LYS A 1 81 ? -15.035 8.662 6.351 1.00 76.00 81 LYS A N 1
ATOM 573 C CA . LYS A 1 81 ? -15.916 9.795 6.041 1.00 76.00 81 LYS A CA 1
ATOM 574 C C . LYS A 1 81 ? -17.383 9.422 6.314 1.00 76.00 81 LYS A C 1
ATOM 576 O O . LYS A 1 81 ? -17.898 8.481 5.720 1.00 76.00 81 LYS A O 1
ATOM 581 N N . TYR A 1 82 ? -18.061 10.216 7.145 1.00 66.75 82 TYR A N 1
ATOM 582 C CA . TYR A 1 82 ? -19.472 10.035 7.529 1.00 66.75 82 TYR A CA 1
ATOM 583 C C . TYR A 1 82 ? -19.787 8.761 8.336 1.00 66.75 82 TYR A C 1
ATOM 585 O O . TYR A 1 82 ? -20.944 8.344 8.378 1.00 66.75 82 TYR A O 1
ATOM 593 N N . GLN A 1 83 ? -18.799 8.160 9.002 1.00 62.81 83 GLN A N 1
ATOM 594 C CA . GLN A 1 83 ? -19.022 7.105 9.993 1.00 62.81 83 GLN A CA 1
ATOM 595 C C . GLN A 1 83 ? -18.463 7.547 11.349 1.00 62.81 83 GLN A C 1
ATOM 597 O O . GLN A 1 83 ? -17.496 8.304 11.411 1.00 62.81 83 GLN A O 1
ATOM 602 N N . ASN A 1 84 ? -19.088 7.105 12.442 1.00 55.31 84 ASN A N 1
ATOM 603 C CA . ASN A 1 84 ? -18.527 7.331 13.772 1.00 55.31 84 ASN A CA 1
ATOM 604 C C . ASN A 1 84 ? -17.214 6.551 13.898 1.00 55.31 84 ASN A C 1
ATOM 606 O O . ASN A 1 84 ? -17.113 5.439 13.376 1.00 55.31 84 ASN A O 1
ATOM 610 N N . ALA A 1 85 ? -16.230 7.122 14.600 1.00 55.34 85 ALA A N 1
ATOM 611 C CA . ALA A 1 85 ? -15.003 6.409 14.937 1.00 55.34 85 ALA A CA 1
ATOM 612 C C . ALA A 1 85 ? -15.367 5.062 15.583 1.00 55.34 85 ALA A C 1
ATOM 614 O O . ALA A 1 85 ? -16.218 5.025 16.478 1.00 55.34 85 ALA A O 1
ATOM 615 N N . TYR A 1 86 ? -14.778 3.974 15.076 1.00 57.09 86 TYR A N 1
ATOM 616 C CA . TYR A 1 86 ? -15.011 2.616 15.570 1.00 57.09 86 TYR A CA 1
ATOM 617 C C . TYR A 1 86 ? -14.922 2.612 17.110 1.00 57.09 86 TYR A C 1
ATOM 619 O O . TYR A 1 86 ? -13.922 3.073 17.661 1.00 57.09 86 TYR A O 1
ATOM 627 N N . SER A 1 87 ? -16.010 2.198 17.776 1.00 47.16 87 SER A N 1
ATOM 628 C CA . SER A 1 87 ? -16.127 2.110 19.245 1.00 47.16 87 SER A CA 1
ATOM 629 C C . SER A 1 87 ? -15.596 0.790 19.777 1.00 47.16 87 SER A C 1
ATOM 631 O O . SER A 1 87 ? -15.789 -0.229 19.077 1.00 47.16 87 SER A O 1
#

pLDDT: mean 89.24, std 9.74, range [47.16, 96.94]

InterPro domains:
  IPR027417 P-loop containing nucleoside triphosphate hydrolase [G3DSA:3.40.50.300] (1-87)
  IPR027417 P-loop containing nucleoside triphosphate hydrolase [SSF52540] (5-86)
  IPR045455 NrS-1 polymerase-like, helicase domain [PF19263] (6-87)

Sequence (87 aa):
LFLEVTGPGGSGKSILAEIATMLAGEDNATSATIETLESPRERAALIGFSLIRLPDQEKWSGDGAGLKAITGGDAVSVDPKYQNAYS

Secondary structure (DSSP, 8-state):
-------STTSSHHHHHHHHHHHH-GGGEEE--HHHHH-HHHHGGGTT-SEEE--S-----S--HHHHHHHHT-------TTSPPP-

Radius of gyration: 14.07 Å; chains: 1; bounding box: 35×27×38 Å

Organism: Escherichia coli (NCBI:txid562)